Protein AF-A0A653R110-F1 (afdb_monomer_lite)

Secondary structure (DSSP, 8-state):
-HHHHHHHHHHHHHHHHHHHHHHHHHT---SSS--HHHHHHHHHHHHHHHHHHHHHHHHHHHHHSTTGGGGSHHHHHHHHHHHHHHHHHHHHHHHHHHHHHH--

Sequence (104 aa):
MNTGAGQLNDGVGLRKAGFAALAEKLNATDLQNPGVVLGTSMLADGNARIAAGTRELPTKVAAVSPSSWLDNPAIALLLMALLLGVAVVAYLAIRRRAIALRAG

pLDDT: mean 90.35, std 9.35, range [59.06, 98.31]

Foldseek 3Di:
DVVVVVVVVVVVVVVVVVVVVLVCQQCPPDPVRHHVVNVVVVVVVVVVVVVVVVVCVVVVCCVPDPVVLCVDVVSVVVVVVVVVVVVVVVVVVVVVVVVVVVVD

Structure (mmCIF, N/CA/C/O backbone):
data_AF-A0A653R110-F1
#
_entry.id   AF-A0A653R110-F1
#
loop_
_atom_site.group_PDB
_atom_site.id
_atom_site.type_symbol
_atom_site.label_atom_id
_atom_site.label_alt_id
_atom_site.label_comp_id
_atom_site.label_asym_id
_atom_site.label_entity_id
_atom_site.label_seq_id
_atom_site.pdbx_PDB_ins_code
_atom_site.Cartn_x
_atom_site.Cartn_y
_atom_site.Cartn_z
_atom_site.occupancy
_atom_site.B_iso_or_equiv
_atom_site.auth_seq_id
_atom_site.auth_comp_id
_atom_site.auth_asym_id
_atom_site.auth_atom_id
_atom_site.pdbx_PDB_model_num
ATOM 1 N N . MET A 1 1 ? -25.803 -3.693 56.617 1.00 59.06 1 MET A N 1
ATOM 2 C CA . MET A 1 1 ? -26.011 -4.563 55.434 1.00 59.06 1 MET A CA 1
ATOM 3 C C . MET A 1 1 ? -26.275 -3.798 54.123 1.00 59.06 1 MET A C 1
ATOM 5 O O . MET A 1 1 ? -26.2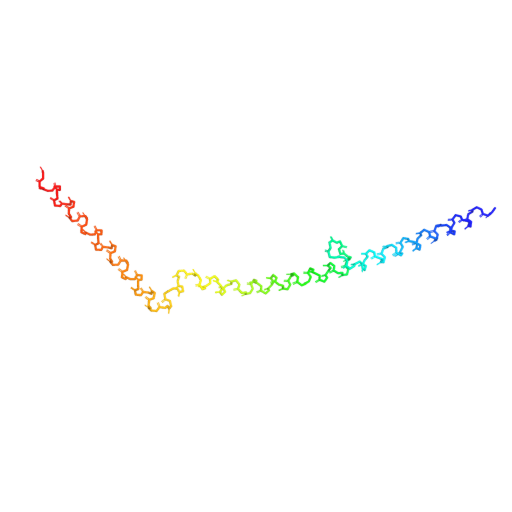25 -4.420 53.076 1.00 59.06 1 MET A O 1
ATOM 9 N N . ASN A 1 2 ? -26.477 -2.471 54.131 1.00 73.25 2 ASN A N 1
ATOM 10 C CA . ASN A 1 2 ? -26.831 -1.691 52.929 1.00 73.25 2 ASN A CA 1
ATOM 11 C C . ASN A 1 2 ? -25.634 -1.298 52.025 1.00 73.25 2 ASN A C 1
ATOM 13 O O . ASN A 1 2 ? -25.798 -1.067 50.832 1.00 73.25 2 ASN A O 1
ATOM 17 N N . THR A 1 3 ? -24.415 -1.256 52.572 1.00 85.94 3 THR A N 1
ATOM 18 C CA . THR A 1 3 ? -23.213 -0.782 51.858 1.00 85.94 3 THR A CA 1
ATOM 19 C C . THR A 1 3 ? -22.804 -1.690 50.694 1.00 85.94 3 THR A C 1
ATOM 21 O O . THR A 1 3 ? -22.496 -1.193 49.616 1.00 85.94 3 THR A O 1
ATOM 24 N N . GLY A 1 4 ? -22.856 -3.015 50.873 1.00 90.25 4 GLY A N 1
ATOM 25 C CA . GLY A 1 4 ? -22.458 -3.969 49.828 1.00 90.25 4 GLY A CA 1
ATOM 26 C C . GLY A 1 4 ? -23.409 -3.992 48.626 1.00 90.25 4 GLY A C 1
ATOM 27 O O . GLY A 1 4 ? -22.962 -4.100 47.488 1.00 90.25 4 GLY A O 1
ATOM 28 N N . ALA A 1 5 ? -24.715 -3.828 48.860 1.00 93.50 5 ALA A N 1
ATOM 29 C CA . ALA A 1 5 ? -25.705 -3.734 47.787 1.00 93.50 5 ALA A CA 1
ATOM 30 C C . ALA A 1 5 ? -25.533 -2.444 46.963 1.00 93.50 5 ALA A C 1
ATOM 32 O O . ALA A 1 5 ? -25.598 -2.494 45.736 1.00 93.50 5 ALA A O 1
ATOM 33 N N . GLY A 1 6 ? -25.240 -1.315 47.625 1.00 95.06 6 GLY A N 1
ATOM 34 C CA . GLY A 1 6 ? -24.910 -0.053 46.955 1.00 95.06 6 GLY A CA 1
ATOM 35 C C . GLY A 1 6 ? -23.654 -0.166 46.087 1.00 95.06 6 GLY A C 1
ATOM 36 O O . GLY A 1 6 ? -23.706 0.112 44.894 1.00 95.06 6 GLY A O 1
ATOM 37 N N . GLN A 1 7 ? -22.563 -0.701 46.644 1.00 94.38 7 GLN A N 1
ATOM 38 C CA . GLN A 1 7 ? -21.310 -0.920 45.908 1.00 94.38 7 GLN A CA 1
ATOM 39 C C . GLN A 1 7 ? -21.488 -1.831 44.684 1.00 94.38 7 GLN A C 1
ATOM 41 O O . GLN A 1 7 ? -20.908 -1.580 43.626 1.00 94.38 7 GLN A O 1
ATOM 46 N N . LEU A 1 8 ? -22.301 -2.887 44.801 1.00 95.75 8 LEU A N 1
ATOM 47 C CA . LEU A 1 8 ? -22.615 -3.760 43.671 1.00 95.75 8 LEU A CA 1
ATOM 48 C C . LEU A 1 8 ? -23.416 -3.021 42.592 1.00 95.75 8 LEU A C 1
ATOM 50 O O . LEU A 1 8 ? -23.107 -3.164 41.408 1.00 95.75 8 LEU A O 1
ATOM 54 N N . ASN A 1 9 ? -24.427 -2.245 42.985 1.00 95.69 9 ASN A N 1
ATOM 55 C CA . ASN A 1 9 ? -25.234 -1.461 42.056 1.00 95.69 9 ASN A CA 1
ATOM 56 C C . ASN A 1 9 ? -24.376 -0.446 41.283 1.00 95.69 9 ASN A C 1
ATOM 58 O O . ASN A 1 9 ? -24.471 -0.369 40.056 1.00 95.69 9 ASN A O 1
ATOM 62 N N . ASP A 1 10 ? -23.474 0.245 41.977 1.00 96.50 10 ASP A N 1
ATOM 63 C CA . ASP A 1 10 ? -22.537 1.189 41.366 1.00 96.50 10 ASP A CA 1
ATOM 64 C C . ASP A 1 10 ? -21.588 0.471 40.398 1.00 96.50 10 ASP A C 1
ATOM 66 O O . ASP A 1 10 ? -21.415 0.889 39.251 1.00 96.50 10 ASP A O 1
ATOM 70 N N . GLY A 1 11 ? -21.045 -0.683 40.802 1.00 97.06 11 GLY A N 1
ATOM 71 C CA . GLY A 1 11 ? -20.204 -1.517 39.943 1.00 97.06 11 GLY A CA 1
ATOM 72 C C . GLY A 1 11 ? -20.928 -2.024 38.687 1.00 97.06 11 GLY A C 1
ATOM 73 O O . GLY A 1 11 ? -20.347 -2.061 37.600 1.00 97.06 11 GLY A O 1
ATOM 74 N N . VAL A 1 12 ? -22.210 -2.385 38.799 1.00 97.75 12 VAL A N 1
ATOM 75 C CA . VAL A 1 12 ? -23.059 -2.740 37.648 1.00 97.75 12 VAL A CA 1
ATOM 76 C C . VAL A 1 12 ? -23.281 -1.525 36.743 1.00 97.75 12 VAL A C 1
ATOM 78 O O . VAL A 1 12 ? -23.244 -1.669 35.519 1.00 97.75 12 VAL A O 1
ATOM 81 N N . GLY A 1 13 ? -23.472 -0.334 37.314 1.00 98.31 13 GLY A N 1
ATOM 82 C CA . GLY A 1 13 ? -23.551 0.928 36.576 1.00 98.31 13 GLY A CA 1
ATOM 83 C C . GLY A 1 13 ? -22.295 1.202 35.748 1.00 98.31 13 GLY A C 1
ATOM 84 O O . GLY A 1 13 ? -22.389 1.406 34.537 1.00 98.31 13 GLY A O 1
ATOM 85 N N . LEU A 1 14 ? -21.119 1.103 36.373 1.00 97.94 14 LEU A N 1
ATOM 86 C CA . LEU A 1 14 ? -19.825 1.316 35.717 1.00 97.94 14 LEU A CA 1
ATOM 87 C C . LEU A 1 14 ? -19.581 0.333 34.569 1.00 97.94 14 LEU A C 1
ATOM 89 O O . LEU A 1 14 ? -19.145 0.741 33.494 1.00 97.94 14 LEU A O 1
ATOM 93 N N . ARG A 1 15 ? -19.903 -0.955 34.748 1.00 98.19 15 ARG A N 1
ATOM 94 C CA . ARG A 1 15 ? -19.757 -1.945 33.666 1.00 98.19 15 ARG A CA 1
ATOM 95 C C . ARG A 1 15 ? -20.669 -1.646 32.482 1.00 98.19 15 ARG A C 1
ATOM 97 O O . ARG A 1 15 ? -20.218 -1.733 31.345 1.00 98.19 15 ARG A O 1
ATOM 104 N N . LYS A 1 16 ? -21.927 -1.269 32.731 1.00 98.19 16 LYS A N 1
ATOM 105 C CA . LYS A 1 16 ? -22.858 -0.872 31.661 1.00 98.19 16 LYS A CA 1
ATOM 106 C C . LYS A 1 16 ? -22.325 0.332 30.884 1.00 98.19 16 LYS A C 1
ATOM 108 O O . LYS A 1 16 ? -22.318 0.296 29.657 1.00 98.19 16 LYS A O 1
ATOM 113 N N . ALA A 1 17 ? -21.820 1.346 31.587 1.00 98.12 17 ALA A N 1
ATOM 114 C CA . ALA A 1 17 ? -21.189 2.503 30.958 1.00 98.12 17 ALA A CA 1
ATOM 115 C C . ALA A 1 17 ? -19.949 2.108 30.135 1.00 98.12 17 ALA A C 1
ATOM 117 O O . ALA A 1 17 ? -19.790 2.556 29.003 1.00 98.12 17 ALA A O 1
ATOM 118 N N . GLY A 1 18 ? -19.109 1.210 30.659 1.00 98.25 18 GLY A N 1
ATOM 119 C CA . GLY A 1 18 ? -17.941 0.690 29.947 1.00 98.25 18 GLY A CA 1
ATOM 120 C C . GLY A 1 18 ? -18.300 -0.046 28.653 1.00 98.25 18 GLY A C 1
ATOM 121 O O . GLY A 1 18 ? -17.677 0.198 27.622 1.00 98.25 18 GLY A O 1
ATOM 122 N N . PHE A 1 19 ? -19.329 -0.900 28.671 1.00 98.25 19 PHE A N 1
ATOM 123 C CA . PHE A 1 19 ? -19.801 -1.580 27.460 1.00 98.25 19 PHE A CA 1
ATOM 124 C C . PHE A 1 19 ? -20.396 -0.612 26.436 1.00 98.25 19 PHE A C 1
ATOM 126 O O . PHE A 1 19 ? -20.166 -0.794 25.242 1.00 98.25 19 PHE A O 1
ATOM 133 N N . ALA A 1 20 ? -21.104 0.429 26.881 1.00 98.25 20 ALA A N 1
ATOM 134 C CA . ALA A 1 20 ? -21.607 1.469 25.987 1.00 98.25 20 ALA A CA 1
ATOM 135 C C . ALA A 1 20 ? -20.456 2.221 25.297 1.00 98.25 20 ALA A C 1
ATOM 137 O O . ALA A 1 20 ? -20.451 2.340 24.074 1.00 98.25 20 ALA A O 1
ATOM 138 N N . ALA A 1 21 ? -19.435 2.632 26.056 1.00 97.38 21 ALA A N 1
ATOM 139 C CA . ALA A 1 21 ? -18.254 3.299 25.507 1.00 97.38 21 ALA A CA 1
ATOM 140 C C . ALA A 1 21 ? -17.454 2.392 24.553 1.00 97.38 21 ALA A C 1
ATOM 142 O O . ALA A 1 21 ? -16.933 2.853 23.538 1.00 97.38 21 ALA A O 1
ATOM 143 N N . LEU A 1 22 ? -17.352 1.092 24.853 1.00 96.94 22 LEU A N 1
ATOM 144 C CA . LEU A 1 22 ? -16.716 0.134 23.950 1.00 96.94 22 LEU A CA 1
ATOM 145 C C . LEU A 1 22 ? -17.506 -0.007 22.644 1.00 96.94 22 LEU A C 1
ATOM 147 O O . LEU A 1 22 ? -16.905 0.026 21.576 1.00 96.94 22 LEU A O 1
ATOM 151 N N . ALA A 1 23 ? -18.832 -0.141 22.718 1.00 97.44 23 ALA A N 1
ATOM 152 C CA . ALA A 1 23 ? -19.682 -0.247 21.536 1.00 97.44 23 ALA A CA 1
ATOM 153 C C . ALA A 1 23 ? -19.568 0.996 20.642 1.00 97.44 23 ALA A C 1
ATOM 155 O O . ALA A 1 23 ? -19.439 0.866 19.426 1.00 97.44 23 ALA A O 1
ATOM 156 N N . GLU A 1 24 ? -19.538 2.186 21.245 1.00 96.88 24 GLU A N 1
ATOM 157 C CA . GLU A 1 24 ? -19.310 3.446 20.537 1.00 96.88 24 GLU A CA 1
ATOM 158 C C . GLU A 1 24 ? -17.959 3.443 19.812 1.00 96.88 24 GLU A C 1
ATOM 160 O O . GLU A 1 24 ? -17.903 3.684 18.609 1.00 96.88 24 GLU A O 1
ATOM 165 N N . LYS A 1 25 ? -16.872 3.086 20.508 1.00 96.25 25 LYS A N 1
ATOM 166 C CA . LYS A 1 25 ? -15.533 3.032 19.903 1.00 96.25 25 LYS A CA 1
ATOM 167 C C . LYS A 1 25 ? -15.412 1.975 18.809 1.00 96.25 25 LYS A C 1
ATOM 169 O O . LYS A 1 25 ? -14.741 2.216 17.813 1.00 96.25 25 LYS A O 1
ATOM 174 N N . LEU A 1 26 ? -16.036 0.809 18.969 1.00 97.38 26 LEU A N 1
ATOM 175 C CA . LEU A 1 26 ? -16.010 -0.252 17.956 1.00 97.38 26 LEU A CA 1
ATOM 176 C C . LEU A 1 26 ? -16.740 0.162 16.673 1.00 97.38 26 LEU A C 1
ATOM 178 O O . LEU A 1 26 ? -16.274 -0.174 15.582 1.00 97.38 26 LEU A O 1
ATOM 182 N N . ASN A 1 27 ? -17.833 0.916 16.814 1.00 96.69 27 ASN A N 1
ATOM 183 C CA . ASN A 1 27 ? -18.680 1.371 15.712 1.00 96.69 27 ASN A CA 1
ATOM 184 C C . ASN A 1 27 ? -18.371 2.797 15.238 1.00 96.69 27 ASN A C 1
ATOM 186 O O . ASN A 1 27 ? -19.104 3.323 14.402 1.00 96.69 27 ASN A O 1
ATOM 190 N N . ALA A 1 28 ? -17.312 3.432 15.745 1.00 97.44 28 ALA A N 1
ATOM 191 C CA . ALA A 1 28 ? -16.933 4.774 15.330 1.00 97.44 28 ALA A CA 1
ATOM 192 C C . ALA A 1 28 ? -16.670 4.825 13.813 1.00 97.44 28 ALA A C 1
ATOM 194 O O . ALA A 1 28 ? -15.942 3.997 13.261 1.00 97.44 28 ALA A O 1
ATOM 195 N N . THR A 1 29 ? -17.264 5.812 13.142 1.00 95.69 29 THR A N 1
ATOM 196 C CA . THR A 1 29 ? -17.206 5.973 11.679 1.00 95.69 29 THR A CA 1
ATOM 197 C C . THR A 1 29 ? -16.300 7.119 11.226 1.00 95.69 29 THR A C 1
ATOM 199 O O . THR A 1 29 ? -16.302 7.476 10.050 1.00 95.69 29 THR A O 1
ATOM 202 N N . ASP A 1 30 ? -15.558 7.733 12.148 1.00 95.44 30 ASP A N 1
ATOM 203 C CA . ASP A 1 30 ? -14.574 8.765 11.825 1.00 95.44 30 ASP A CA 1
ATOM 204 C C . ASP A 1 30 ? -13.405 8.147 11.045 1.00 95.44 30 ASP A C 1
ATOM 206 O O . ASP A 1 30 ? -12.817 7.160 11.470 1.00 95.44 30 ASP A O 1
ATOM 210 N N . LEU A 1 31 ? -13.045 8.732 9.906 1.00 90.75 31 LEU A N 1
ATOM 211 C CA . LEU A 1 31 ? -11.927 8.257 9.092 1.00 90.75 31 LEU A CA 1
ATOM 212 C C . LEU A 1 31 ? -10.554 8.533 9.720 1.00 90.75 31 LEU A C 1
ATOM 214 O O . LEU A 1 31 ? -9.608 7.814 9.407 1.00 90.75 31 LEU A O 1
ATOM 218 N N . GLN A 1 32 ? -10.420 9.554 10.572 1.00 93.62 32 GLN A N 1
ATOM 219 C CA . GLN A 1 32 ? -9.150 9.866 11.246 1.00 93.62 32 GLN A CA 1
ATOM 220 C C . GLN A 1 32 ? -8.918 8.984 12.479 1.00 93.62 32 GLN A C 1
ATOM 222 O O . GLN A 1 32 ? -7.775 8.739 12.860 1.00 93.62 32 GLN A O 1
ATOM 227 N N . ASN A 1 33 ? -9.996 8.479 13.080 1.00 93.44 33 ASN A N 1
ATOM 228 C CA . ASN A 1 33 ? -9.952 7.557 14.209 1.00 93.44 33 ASN A CA 1
ATOM 229 C C . ASN A 1 33 ? -11.034 6.467 14.066 1.00 93.44 33 ASN A C 1
ATOM 231 O O . ASN A 1 33 ? -12.024 6.473 14.808 1.00 93.44 33 ASN A O 1
ATOM 235 N N . PRO A 1 34 ? -10.881 5.552 13.091 1.00 96.00 34 PRO A N 1
ATOM 236 C CA . PRO A 1 34 ? -11.917 4.587 12.762 1.00 96.00 34 PRO A CA 1
ATOM 237 C C . PRO A 1 34 ? -12.091 3.557 13.869 1.00 96.00 34 PRO A C 1
ATOM 239 O O . PRO A 1 34 ? -11.126 3.027 14.424 1.00 96.00 34 PRO A O 1
ATOM 242 N N . GLY A 1 35 ? -13.349 3.219 14.143 1.00 97.31 35 GLY A N 1
ATOM 243 C CA . GLY A 1 35 ? -13.680 2.055 14.946 1.00 97.31 35 GLY A CA 1
ATOM 244 C C . GLY A 1 35 ? -13.231 0.770 14.258 1.00 97.31 35 GLY A C 1
ATOM 245 O O . GLY A 1 35 ? -12.953 0.743 13.058 1.00 97.31 35 GLY A O 1
ATOM 246 N N . VAL A 1 36 ? -13.174 -0.330 15.010 1.00 97.19 36 VAL A N 1
ATOM 247 C CA . VAL A 1 36 ? -12.677 -1.621 14.501 1.00 97.19 36 VAL A CA 1
ATOM 248 C C . VAL A 1 36 ? -13.468 -2.093 13.277 1.00 97.19 36 VAL A C 1
ATOM 250 O O . VAL A 1 36 ? -12.881 -2.621 12.333 1.00 97.19 36 VAL A O 1
ATOM 253 N N . VAL A 1 37 ? -14.783 -1.863 13.243 1.00 96.50 37 VAL A N 1
ATOM 254 C CA . VAL A 1 37 ? -15.624 -2.254 12.099 1.00 96.50 37 VAL A CA 1
ATOM 255 C C . VAL A 1 37 ? -15.208 -1.508 10.830 1.00 96.50 37 VAL A C 1
ATOM 257 O O . VAL A 1 37 ? -14.940 -2.129 9.802 1.00 96.50 37 VAL A O 1
ATOM 260 N N . LEU A 1 38 ? -15.086 -0.181 10.902 1.00 96.81 38 LEU A N 1
ATOM 261 C CA . LEU A 1 38 ? -14.662 0.620 9.756 1.00 96.81 38 LEU A CA 1
ATOM 262 C C . LEU A 1 38 ? -13.204 0.319 9.377 1.00 96.81 38 LEU A C 1
ATOM 264 O O . LEU A 1 38 ? -12.906 0.082 8.209 1.00 96.81 38 LEU A O 1
ATOM 268 N N . GLY A 1 39 ? -12.303 0.261 10.359 1.00 97.25 39 GLY A N 1
ATOM 269 C CA . GLY A 1 39 ? -10.880 0.016 10.136 1.00 97.25 39 GLY A CA 1
ATOM 270 C C . GLY A 1 39 ? -10.609 -1.331 9.463 1.00 97.25 39 GLY A C 1
ATOM 271 O O . GLY A 1 39 ? -9.830 -1.399 8.517 1.00 97.25 39 GLY A O 1
ATOM 272 N N . THR A 1 40 ? -11.298 -2.400 9.875 1.00 97.56 40 THR A N 1
ATOM 273 C CA . THR A 1 40 ? -11.175 -3.719 9.223 1.00 97.56 40 THR A CA 1
ATOM 274 C C . THR A 1 40 ? -11.676 -3.698 7.778 1.00 97.56 40 THR A C 1
ATOM 276 O O . THR A 1 40 ? -11.032 -4.285 6.908 1.00 97.56 40 THR A O 1
ATOM 279 N N . SER A 1 41 ? -12.756 -2.963 7.488 1.00 97.19 41 SER A N 1
ATOM 280 C CA . SER A 1 41 ? -13.229 -2.755 6.114 1.00 97.19 41 SER A CA 1
ATOM 281 C C . SER A 1 41 ? -12.215 -1.982 5.266 1.00 97.19 41 SER A C 1
ATOM 283 O O . SER A 1 41 ? -11.957 -2.362 4.125 1.00 97.19 41 SER A O 1
ATOM 285 N N . MET A 1 42 ? -11.611 -0.922 5.810 1.00 96.94 42 MET A N 1
ATOM 286 C CA . MET A 1 42 ? -10.578 -0.141 5.118 1.00 96.94 42 MET A CA 1
ATOM 287 C C . MET A 1 42 ? -9.328 -0.981 4.831 1.00 96.94 42 MET A C 1
ATOM 289 O O . MET A 1 42 ? -8.751 -0.877 3.750 1.00 96.94 42 MET A O 1
ATOM 293 N N . LEU A 1 43 ? -8.922 -1.842 5.768 1.00 97.06 43 LEU A N 1
ATOM 294 C CA . LEU A 1 43 ? -7.807 -2.770 5.567 1.00 97.06 43 LEU A CA 1
ATOM 295 C C . LEU A 1 43 ? -8.120 -3.819 4.494 1.00 97.06 43 LEU A C 1
ATOM 297 O O . LEU A 1 43 ? -7.256 -4.125 3.675 1.00 97.06 43 LEU A O 1
ATOM 301 N N . ALA A 1 44 ? -9.343 -4.353 4.465 1.00 97.56 44 ALA A N 1
ATOM 302 C CA . ALA A 1 44 ? -9.767 -5.292 3.429 1.00 97.56 44 ALA A CA 1
ATOM 303 C C . ALA A 1 44 ? -9.751 -4.647 2.032 1.00 97.56 44 ALA A C 1
ATOM 305 O O . ALA A 1 44 ? -9.201 -5.235 1.098 1.00 97.56 44 ALA A O 1
ATOM 306 N N . ASP A 1 45 ? -10.277 -3.425 1.902 1.00 97.12 45 ASP A N 1
ATOM 307 C CA . ASP A 1 45 ? -10.222 -2.652 0.654 1.00 97.12 45 ASP A CA 1
ATOM 308 C C . ASP A 1 45 ? -8.774 -2.345 0.239 1.00 97.12 45 ASP A C 1
ATOM 310 O O . ASP A 1 45 ? -8.365 -2.609 -0.895 1.00 97.12 45 ASP A O 1
ATOM 314 N N . GLY A 1 46 ? -7.952 -1.876 1.182 1.00 96.75 46 GLY A N 1
ATOM 315 C CA . GLY A 1 46 ? -6.530 -1.625 0.959 1.00 96.75 46 GLY A CA 1
ATOM 316 C C . GLY A 1 46 ? -5.790 -2.869 0.460 1.00 96.75 46 GLY A C 1
ATOM 317 O O . GLY A 1 46 ? -5.064 -2.803 -0.535 1.00 96.75 46 GLY A O 1
ATOM 318 N N . ASN A 1 47 ? -6.030 -4.027 1.081 1.00 97.38 47 ASN A N 1
ATOM 319 C CA . ASN A 1 47 ? -5.457 -5.301 0.650 1.00 97.38 47 ASN A CA 1
ATOM 320 C C . ASN A 1 47 ? -5.935 -5.711 -0.747 1.00 97.38 47 ASN A C 1
ATOM 322 O O . ASN A 1 47 ? -5.129 -6.184 -1.552 1.00 97.38 47 ASN A O 1
ATOM 326 N N . ALA A 1 48 ? -7.215 -5.507 -1.070 1.00 97.25 48 ALA A N 1
ATOM 327 C CA . ALA A 1 48 ? -7.739 -5.781 -2.404 1.00 97.25 48 ALA A CA 1
ATOM 328 C C . ALA A 1 48 ? -7.040 -4.919 -3.468 1.00 97.25 48 ALA A C 1
ATOM 330 O O . ALA A 1 48 ? -6.622 -5.435 -4.509 1.00 97.25 48 ALA A O 1
ATOM 331 N N . ARG A 1 49 ? -6.825 -3.631 -3.178 1.00 95.50 49 ARG A N 1
ATOM 332 C CA . ARG A 1 49 ? -6.107 -2.696 -4.058 1.00 95.50 49 ARG A CA 1
ATOM 333 C C . ARG A 1 49 ? -4.635 -3.071 -4.232 1.00 95.50 49 ARG A C 1
ATOM 335 O O . ARG A 1 49 ? -4.143 -3.050 -5.358 1.00 95.50 49 ARG A O 1
ATOM 342 N N . ILE A 1 50 ? -3.942 -3.474 -3.164 1.00 96.31 50 ILE A N 1
ATOM 343 C CA . ILE A 1 50 ? -2.555 -3.971 -3.242 1.00 96.31 50 ILE A CA 1
ATOM 344 C C . ILE A 1 50 ? -2.484 -5.239 -4.098 1.00 96.31 50 ILE A C 1
ATOM 346 O O . ILE A 1 50 ? -1.604 -5.364 -4.953 1.00 96.31 50 ILE A O 1
ATOM 350 N N . ALA A 1 51 ? -3.424 -6.168 -3.916 1.00 94.06 51 ALA A N 1
ATOM 351 C CA . ALA A 1 51 ? -3.477 -7.392 -4.703 1.00 94.06 51 ALA A CA 1
ATOM 352 C C . ALA A 1 51 ? -3.766 -7.104 -6.185 1.00 94.06 51 ALA A C 1
ATOM 354 O O . ALA A 1 51 ? -3.184 -7.744 -7.059 1.00 94.06 51 ALA A O 1
ATOM 355 N N . ALA A 1 52 ? -4.651 -6.152 -6.492 1.00 93.56 52 ALA A N 1
ATOM 356 C CA . ALA A 1 52 ? -4.905 -5.707 -7.862 1.00 93.56 52 ALA A CA 1
ATOM 357 C C . ALA A 1 52 ? -3.652 -5.069 -8.482 1.00 93.56 52 ALA A C 1
ATOM 359 O O . ALA A 1 52 ? -3.194 -5.518 -9.531 1.00 93.56 52 ALA A O 1
ATOM 360 N N . GLY A 1 53 ? -3.022 -4.119 -7.785 1.00 90.31 53 GLY A N 1
ATOM 361 C CA . GLY A 1 53 ? -1.785 -3.482 -8.240 1.00 90.31 53 GLY A CA 1
ATOM 362 C C . GLY A 1 53 ? -0.656 -4.487 -8.478 1.00 90.31 53 GLY A C 1
ATOM 363 O O . GLY A 1 53 ? 0.014 -4.433 -9.505 1.00 90.31 53 GLY A O 1
ATOM 364 N N . THR A 1 54 ? -0.497 -5.471 -7.590 1.00 91.81 54 THR A N 1
ATOM 365 C CA . THR A 1 54 ? 0.504 -6.541 -7.741 1.00 91.81 54 THR A CA 1
ATOM 366 C C . THR A 1 54 ? 0.267 -7.397 -8.985 1.00 91.81 54 THR A C 1
ATOM 368 O O . THR A 1 54 ? 1.229 -7.825 -9.617 1.00 91.81 54 THR A O 1
ATOM 371 N N . ARG A 1 55 ? -0.992 -7.620 -9.381 1.00 88.38 55 ARG A N 1
ATOM 372 C CA . ARG A 1 55 ? -1.313 -8.328 -10.631 1.00 88.38 55 ARG A CA 1
ATOM 373 C C . ARG A 1 55 ? -1.007 -7.495 -11.875 1.00 88.38 55 ARG A C 1
ATOM 375 O O . ARG A 1 55 ? -0.635 -8.065 -12.893 1.00 88.38 55 ARG A O 1
ATOM 382 N N . GLU A 1 56 ? -1.139 -6.172 -11.801 1.00 85.31 56 GLU A N 1
ATOM 383 C CA . GLU A 1 56 ? -0.837 -5.269 -12.921 1.00 85.31 56 GLU A CA 1
ATOM 384 C C . GLU A 1 56 ? 0.660 -4.965 -13.083 1.00 85.31 56 GLU A C 1
ATOM 386 O O . GLU A 1 56 ? 1.113 -4.654 -14.189 1.00 85.31 56 GLU A O 1
ATOM 391 N N . LEU A 1 57 ? 1.437 -5.035 -11.995 1.00 86.88 57 LEU A N 1
ATOM 392 C CA . LEU A 1 57 ? 2.867 -4.706 -11.987 1.00 86.88 57 LEU A CA 1
ATOM 393 C C . LEU A 1 57 ? 3.668 -5.429 -13.088 1.00 86.88 57 LEU A C 1
ATOM 395 O O . LEU A 1 57 ? 4.382 -4.735 -13.813 1.00 86.88 57 LEU A O 1
ATOM 399 N N . PRO A 1 58 ? 3.551 -6.757 -13.294 1.00 76.38 58 PRO A N 1
ATOM 400 C CA . PRO A 1 58 ? 4.288 -7.461 -14.344 1.00 76.38 58 PRO A CA 1
ATOM 401 C C . PRO A 1 58 ? 4.018 -6.911 -15.747 1.00 76.38 58 PRO A C 1
ATOM 403 O O . PRO A 1 58 ? 4.949 -6.748 -16.529 1.00 76.38 58 PRO A O 1
ATOM 406 N N . THR A 1 59 ? 2.766 -6.565 -16.057 1.00 75.31 59 THR A N 1
ATOM 407 C CA . THR A 1 59 ? 2.388 -5.996 -17.357 1.00 75.31 59 THR A CA 1
ATOM 408 C C . THR A 1 59 ? 3.011 -4.618 -17.560 1.00 75.31 59 THR A C 1
ATOM 410 O O . THR A 1 59 ? 3.557 -4.332 -18.624 1.00 75.31 59 THR A O 1
ATOM 413 N N . LYS A 1 60 ? 2.981 -3.766 -16.528 1.00 71.75 60 LYS A N 1
ATOM 414 C CA . LYS A 1 60 ? 3.590 -2.429 -16.591 1.00 71.75 60 LYS A CA 1
ATOM 415 C C . LYS A 1 60 ? 5.117 -2.501 -16.676 1.00 71.75 60 LYS A C 1
ATOM 417 O O . LYS A 1 60 ? 5.708 -1.743 -17.437 1.00 71.75 60 LYS A O 1
ATOM 422 N N . VAL A 1 61 ? 5.752 -3.426 -15.951 1.00 75.62 61 VAL A N 1
ATOM 423 C CA . VAL A 1 61 ? 7.206 -3.661 -16.014 1.00 75.62 61 VAL A CA 1
ATOM 424 C C . VAL A 1 61 ? 7.615 -4.199 -17.384 1.00 75.62 61 VAL A C 1
ATOM 426 O O . VAL A 1 61 ? 8.591 -3.721 -17.961 1.00 75.62 61 VAL A O 1
ATOM 429 N N . ALA A 1 62 ? 6.851 -5.134 -17.951 1.00 70.38 62 ALA A N 1
ATOM 430 C CA . ALA A 1 62 ? 7.093 -5.628 -19.302 1.00 70.38 62 ALA A CA 1
ATOM 431 C C . ALA A 1 62 ? 7.010 -4.494 -20.336 1.00 70.38 62 ALA A C 1
ATOM 433 O O . ALA A 1 62 ? 7.879 -4.393 -21.197 1.00 70.38 62 ALA A O 1
ATOM 434 N N . ALA A 1 63 ? 6.049 -3.575 -20.204 1.00 66.94 63 ALA A N 1
ATOM 435 C CA . ALA A 1 63 ? 5.895 -2.439 -21.116 1.00 66.94 63 ALA A CA 1
ATOM 436 C C . ALA A 1 63 ? 7.083 -1.451 -21.114 1.00 66.94 63 ALA A C 1
ATOM 438 O O . ALA A 1 63 ? 7.307 -0.771 -22.112 1.00 66.94 63 ALA A O 1
ATOM 439 N N . VAL A 1 64 ? 7.859 -1.370 -20.026 1.00 75.12 64 VAL A N 1
ATOM 440 C CA . VAL A 1 64 ? 9.050 -0.497 -19.932 1.00 75.12 64 VAL A CA 1
ATOM 441 C C . VAL A 1 64 ? 10.376 -1.255 -20.027 1.00 75.12 64 VAL A C 1
ATOM 443 O O . VAL A 1 64 ? 11.441 -0.655 -19.903 1.00 75.12 64 VAL A O 1
ATOM 446 N N . SER A 1 65 ? 10.333 -2.571 -20.236 1.00 74.88 65 SER A N 1
ATOM 447 C CA . SER A 1 65 ? 11.539 -3.390 -20.340 1.00 74.88 65 SER A CA 1
ATOM 448 C C . SER A 1 65 ? 12.256 -3.134 -21.673 1.00 74.88 65 SER A C 1
ATOM 450 O O . SER A 1 65 ? 11.609 -3.171 -22.715 1.00 74.88 65 SER A O 1
ATOM 452 N N . PRO A 1 66 ? 13.593 -2.965 -21.694 1.00 75.56 66 PRO A N 1
ATOM 453 C CA . PRO A 1 66 ? 14.342 -2.764 -22.940 1.00 75.56 66 PRO A CA 1
ATOM 454 C C . PRO A 1 66 ? 14.118 -3.868 -23.983 1.00 75.56 66 PRO A C 1
ATOM 456 O O . PRO A 1 66 ? 14.267 -3.634 -25.178 1.00 75.56 66 PRO A O 1
ATOM 459 N N . SER A 1 67 ? 13.751 -5.073 -23.537 1.00 76.50 67 SER A N 1
ATOM 460 C CA . SER A 1 67 ? 13.418 -6.192 -24.411 1.00 76.50 67 SER A CA 1
ATOM 461 C C . SER A 1 67 ? 12.071 -6.042 -25.123 1.00 76.50 67 SER A C 1
ATOM 463 O O . SER A 1 67 ? 11.985 -6.439 -26.277 1.00 76.50 67 SER A O 1
ATOM 465 N N . SER A 1 68 ? 11.045 -5.436 -24.513 1.00 75.19 68 SER A N 1
ATOM 466 C CA . SER A 1 68 ? 9.743 -5.236 -25.181 1.00 75.19 68 SER A CA 1
ATOM 467 C C . SER A 1 68 ? 9.799 -4.163 -26.266 1.00 75.19 68 SER A C 1
ATOM 469 O O . SER A 1 68 ? 8.984 -4.138 -27.184 1.00 75.19 68 SER A O 1
ATOM 471 N N . TRP A 1 69 ? 10.812 -3.297 -26.228 1.00 77.44 69 TRP A N 1
ATOM 472 C CA . TRP A 1 69 ? 11.088 -2.350 -27.307 1.00 77.44 69 TRP A CA 1
ATOM 473 C C . TRP A 1 69 ? 11.485 -3.056 -28.607 1.00 77.44 69 TRP A C 1
ATOM 475 O O . TRP A 1 69 ? 11.303 -2.493 -29.685 1.00 77.44 69 TRP A O 1
ATOM 485 N N . LEU A 1 70 ? 11.995 -4.289 -28.514 1.00 79.31 70 LEU A N 1
ATOM 486 C CA . LEU A 1 70 ? 12.348 -5.118 -29.668 1.00 79.31 70 LEU A CA 1
ATOM 487 C C . LEU A 1 70 ? 11.118 -5.773 -30.316 1.00 79.31 70 LEU A C 1
ATOM 489 O O . LEU A 1 70 ? 11.210 -6.166 -31.477 1.00 79.31 70 LEU A O 1
ATOM 493 N N . ASP A 1 71 ? 9.970 -5.828 -29.628 1.00 83.56 71 ASP A N 1
ATOM 494 C CA . ASP A 1 71 ? 8.708 -6.324 -30.202 1.00 83.56 71 ASP A CA 1
ATOM 495 C C . ASP A 1 71 ? 8.115 -5.332 -31.226 1.00 83.56 71 ASP A C 1
ATOM 497 O O . ASP A 1 71 ? 7.271 -5.697 -32.045 1.00 83.56 71 ASP A O 1
ATOM 501 N N . ASN A 1 72 ? 8.573 -4.070 -31.223 1.00 85.12 72 ASN A N 1
ATOM 502 C CA . ASN A 1 72 ? 8.196 -3.056 -32.207 1.00 85.12 72 ASN A CA 1
ATOM 503 C C . ASN A 1 72 ? 9.296 -2.892 -33.280 1.00 85.12 72 ASN A C 1
ATOM 505 O O . ASN A 1 72 ? 10.382 -2.388 -32.967 1.00 85.12 72 ASN A O 1
ATOM 509 N N . PRO A 1 73 ? 9.021 -3.207 -34.565 1.00 86.19 73 PRO A N 1
ATOM 510 C CA . PRO A 1 73 ? 10.030 -3.151 -35.622 1.00 86.19 73 PRO A CA 1
ATOM 511 C C . PRO A 1 73 ? 10.585 -1.738 -35.846 1.00 86.19 73 PRO A C 1
ATOM 513 O O . PRO A 1 73 ? 11.753 -1.591 -36.192 1.00 86.19 73 PRO A O 1
ATOM 516 N N . ALA A 1 74 ? 9.794 -0.685 -35.612 1.00 89.00 74 ALA A N 1
ATOM 517 C CA . ALA A 1 74 ? 10.261 0.690 -35.776 1.00 89.00 74 ALA A CA 1
ATOM 518 C C . ALA A 1 74 ? 11.317 1.064 -34.723 1.00 89.00 74 ALA A C 1
ATOM 520 O O . ALA A 1 74 ? 12.351 1.644 -35.055 1.00 89.00 74 ALA A O 1
ATOM 521 N N . ILE A 1 75 ? 11.084 0.694 -33.460 1.00 86.31 75 ILE A N 1
ATOM 522 C CA . ILE A 1 75 ? 12.028 0.962 -32.367 1.00 86.31 75 ILE A CA 1
ATOM 523 C C . ILE A 1 75 ? 13.283 0.100 -32.538 1.00 86.31 75 ILE A C 1
ATOM 525 O O . ILE A 1 75 ? 14.397 0.608 -32.404 1.00 86.31 75 ILE A O 1
ATOM 529 N N . ALA A 1 76 ? 13.121 -1.169 -32.923 1.00 87.69 76 ALA A N 1
ATOM 530 C CA . ALA A 1 76 ? 14.239 -2.062 -33.217 1.00 87.69 76 ALA A CA 1
ATOM 531 C C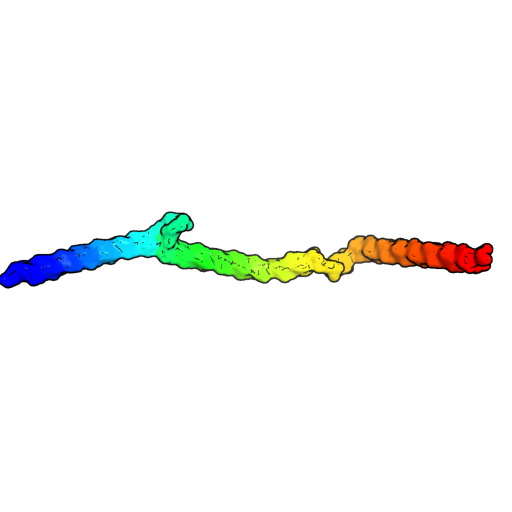 . ALA A 1 76 ? 15.153 -1.505 -34.326 1.00 87.69 76 ALA A C 1
ATOM 533 O O . ALA A 1 76 ? 16.377 -1.486 -34.173 1.00 87.69 76 ALA A O 1
ATOM 534 N N . LEU A 1 77 ? 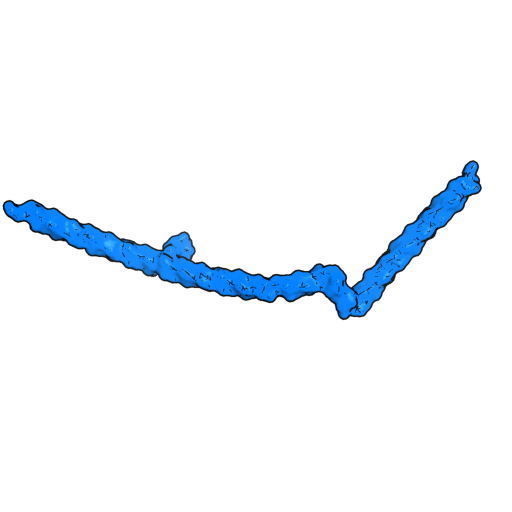14.573 -0.989 -35.417 1.00 92.19 77 LEU A N 1
ATOM 535 C CA . LEU A 1 77 ? 15.330 -0.373 -36.511 1.00 92.19 77 LEU A CA 1
ATOM 536 C C . LEU A 1 77 ? 16.047 0.913 -36.079 1.00 92.19 77 LEU A C 1
ATOM 538 O O . LEU A 1 77 ? 17.200 1.115 -36.461 1.00 92.19 77 LEU A O 1
ATOM 542 N N . LEU A 1 78 ? 15.415 1.757 -35.257 1.00 90.25 78 LEU A N 1
ATOM 543 C CA . LEU A 1 78 ? 16.052 2.962 -34.710 1.00 90.25 78 LEU A CA 1
ATOM 544 C C . LEU A 1 78 ? 17.253 2.624 -33.818 1.00 90.25 78 LEU A C 1
ATOM 546 O O . LEU A 1 78 ? 18.302 3.256 -33.941 1.00 90.25 78 LEU A O 1
ATOM 550 N N . LEU A 1 79 ? 17.132 1.607 -32.959 1.00 89.75 79 LEU A N 1
ATOM 551 C CA . LEU A 1 79 ? 18.236 1.135 -32.118 1.00 89.75 79 LEU A CA 1
ATOM 552 C C . LEU A 1 79 ? 19.383 0.559 -32.959 1.00 89.75 79 LEU A C 1
ATOM 554 O O . LEU A 1 79 ? 20.542 0.887 -32.716 1.00 89.75 79 LEU A O 1
ATOM 558 N N . MET A 1 80 ? 19.074 -0.244 -33.981 1.00 93.00 80 MET A N 1
ATOM 559 C CA . MET A 1 80 ? 20.064 -0.746 -34.943 1.00 93.00 80 ME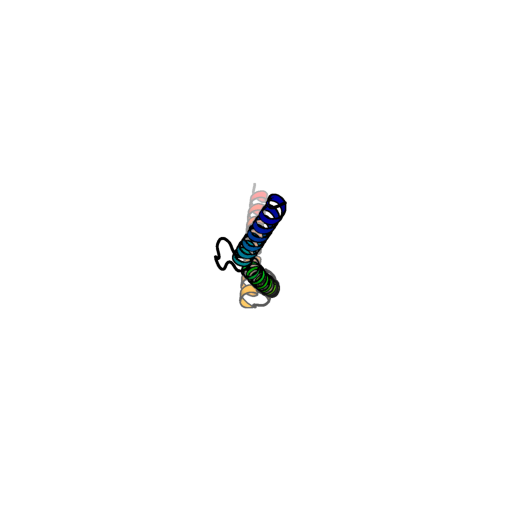T A CA 1
ATOM 560 C C . MET A 1 80 ? 20.795 0.397 -35.653 1.00 93.00 80 MET A C 1
ATOM 562 O O . MET A 1 80 ? 22.025 0.407 -35.700 1.00 93.00 80 MET A O 1
ATOM 566 N N . ALA A 1 81 ? 20.059 1.387 -36.163 1.00 95.12 81 ALA A N 1
ATOM 567 C CA . ALA A 1 81 ? 20.640 2.554 -36.819 1.00 95.12 81 ALA A CA 1
ATOM 568 C C . ALA A 1 81 ? 21.551 3.349 -35.868 1.00 95.12 81 ALA A C 1
ATOM 570 O O . ALA A 1 81 ? 22.650 3.748 -36.259 1.00 95.12 81 ALA A O 1
ATOM 571 N N . LEU A 1 82 ? 21.133 3.525 -34.609 1.00 94.75 82 LEU A N 1
ATOM 572 C CA . LEU A 1 82 ? 21.930 4.181 -33.574 1.00 94.75 82 LEU A CA 1
ATOM 573 C C . LEU A 1 82 ? 23.235 3.417 -33.298 1.00 94.75 82 LEU A C 1
ATOM 575 O O . LEU A 1 82 ? 24.309 4.019 -33.302 1.00 94.75 82 LEU A O 1
ATOM 579 N N . LEU A 1 83 ? 23.164 2.095 -33.107 1.00 93.69 83 LEU A N 1
ATOM 580 C CA . LEU A 1 83 ? 24.335 1.253 -32.840 1.00 93.69 83 LEU A CA 1
ATOM 581 C C . LEU A 1 83 ? 25.327 1.256 -34.010 1.00 93.69 83 LEU A C 1
ATOM 583 O O . LEU A 1 83 ? 26.530 1.426 -33.799 1.00 93.69 83 LEU A O 1
ATOM 587 N N . LEU A 1 84 ? 24.831 1.125 -35.243 1.00 96.62 84 LEU A N 1
ATOM 588 C CA . LEU A 1 84 ? 25.661 1.184 -36.449 1.00 96.62 84 LEU A CA 1
ATOM 589 C C . LEU A 1 84 ? 26.319 2.559 -36.609 1.00 96.62 84 LEU A C 1
ATOM 591 O O . LEU A 1 84 ? 27.514 2.638 -36.899 1.00 96.62 84 LEU A O 1
ATOM 595 N N . GLY A 1 85 ? 25.576 3.641 -36.362 1.00 96.31 85 GLY A N 1
ATOM 596 C CA . GLY A 1 85 ? 26.108 5.001 -36.397 1.00 96.31 85 GLY A CA 1
ATOM 597 C C . GLY A 1 85 ? 27.260 5.200 -35.409 1.00 96.31 85 GLY A C 1
ATOM 598 O O . GLY A 1 85 ? 28.328 5.683 -35.792 1.00 96.31 85 GLY A O 1
ATOM 599 N N . VAL A 1 86 ? 27.086 4.761 -34.158 1.00 96.38 86 VAL A N 1
ATOM 600 C CA . VAL A 1 86 ? 28.133 4.832 -33.124 1.00 96.38 86 VAL A CA 1
ATOM 601 C C . VAL A 1 86 ? 29.369 4.023 -33.526 1.00 96.38 86 VAL A C 1
ATOM 603 O O . VAL A 1 86 ? 30.490 4.523 -33.411 1.00 96.38 86 VAL A O 1
ATOM 606 N N . ALA A 1 87 ? 29.187 2.807 -34.049 1.00 96.56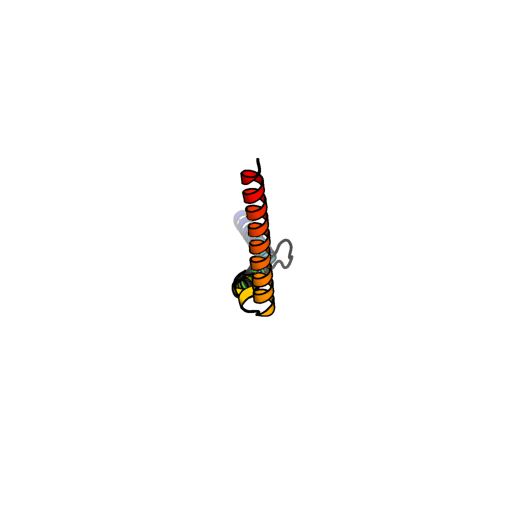 87 ALA A N 1
ATOM 607 C CA . ALA A 1 87 ? 30.292 1.956 -34.490 1.00 96.56 87 ALA A CA 1
ATOM 608 C C . ALA A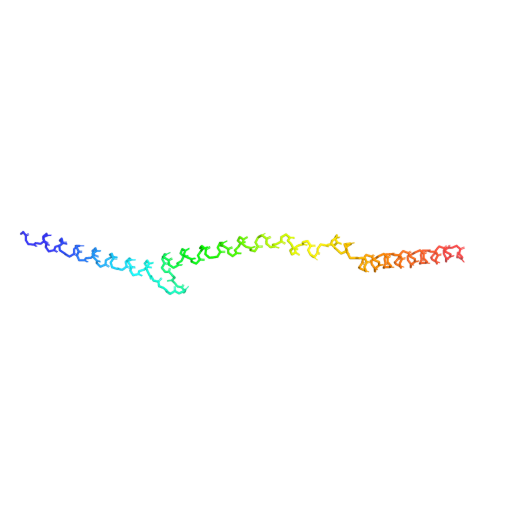 1 87 ? 31.111 2.599 -35.624 1.00 96.56 87 ALA A C 1
ATOM 610 O O . ALA A 1 87 ? 32.344 2.602 -35.579 1.00 96.56 87 ALA A O 1
ATOM 611 N N . VAL A 1 88 ? 30.442 3.197 -36.614 1.00 97.31 88 VAL A N 1
ATOM 612 C CA . VAL A 1 88 ? 31.100 3.887 -37.735 1.00 97.31 88 VAL A CA 1
ATOM 613 C C . VAL A 1 88 ? 31.901 5.092 -37.244 1.00 97.31 88 VAL A C 1
ATOM 615 O O . VAL A 1 88 ? 33.060 5.263 -37.631 1.00 97.31 88 VAL A O 1
ATOM 618 N N . VAL A 1 89 ? 31.324 5.910 -36.359 1.00 96.62 89 VAL A N 1
ATOM 619 C CA . VAL A 1 89 ? 32.015 7.075 -35.784 1.00 96.62 89 VAL A CA 1
ATOM 620 C C . VAL A 1 89 ? 33.250 6.642 -34.991 1.00 96.62 89 VAL A C 1
ATOM 622 O O . VAL A 1 89 ? 34.328 7.214 -35.177 1.00 96.62 89 VAL A O 1
ATOM 625 N N . ALA A 1 90 ? 33.128 5.603 -34.161 1.00 96.62 90 ALA A N 1
ATOM 626 C CA . ALA A 1 90 ? 34.247 5.057 -33.398 1.00 96.62 90 ALA A CA 1
ATOM 627 C C . ALA A 1 90 ? 35.365 4.540 -34.319 1.00 96.62 90 ALA A C 1
ATOM 629 O O . ALA A 1 90 ? 36.534 4.891 -34.134 1.00 96.62 90 ALA A O 1
ATOM 630 N N . TYR A 1 91 ? 35.013 3.775 -35.357 1.00 96.06 91 TYR A N 1
ATOM 631 C CA . TYR A 1 91 ? 35.972 3.268 -36.337 1.00 96.06 91 TYR A CA 1
ATOM 632 C C . TYR A 1 91 ? 36.730 4.401 -37.043 1.00 96.06 91 TYR A C 1
ATOM 634 O O . TYR A 1 91 ? 37.961 4.375 -37.128 1.00 96.06 91 TYR A O 1
ATOM 642 N N . LEU A 1 92 ? 36.021 5.434 -37.507 1.00 96.88 92 LEU A N 1
ATOM 643 C CA . LEU A 1 92 ? 36.638 6.578 -38.178 1.00 96.88 92 LEU A CA 1
ATOM 644 C C . LEU A 1 92 ? 37.564 7.366 -37.244 1.00 96.88 92 LEU A C 1
ATOM 646 O O . LEU A 1 92 ? 38.643 7.784 -37.671 1.00 96.88 92 LEU A O 1
ATOM 650 N N . ALA A 1 93 ? 37.188 7.544 -35.977 1.00 95.38 93 ALA A N 1
ATOM 651 C CA . ALA A 1 93 ? 38.027 8.212 -34.985 1.00 95.38 93 ALA A CA 1
ATOM 652 C C . ALA A 1 93 ? 39.327 7.436 -34.711 1.00 95.38 93 ALA A C 1
ATOM 654 O O . ALA A 1 93 ? 40.408 8.030 -34.701 1.00 95.38 93 ALA A O 1
ATOM 655 N N . ILE A 1 94 ? 39.240 6.110 -34.555 1.00 95.31 94 ILE A N 1
ATOM 656 C CA . ILE A 1 94 ? 40.410 5.238 -34.365 1.00 95.31 94 ILE A CA 1
ATOM 657 C C . ILE A 1 94 ? 41.313 5.290 -35.597 1.00 95.31 94 ILE A C 1
ATOM 659 O O . ILE A 1 94 ? 42.520 5.496 -35.472 1.00 95.31 94 ILE A O 1
ATOM 663 N N . ARG A 1 95 ? 40.734 5.177 -36.797 1.00 93.94 95 ARG A N 1
ATOM 664 C CA . ARG A 1 95 ? 41.486 5.232 -38.054 1.00 93.94 95 ARG A CA 1
ATOM 665 C C . ARG A 1 95 ? 42.226 6.559 -38.216 1.00 93.94 95 ARG A C 1
ATOM 667 O O . ARG A 1 95 ? 43.398 6.559 -38.579 1.00 93.94 95 ARG A O 1
ATOM 674 N N . ARG A 1 96 ? 41.572 7.685 -37.910 1.00 92.69 96 ARG A N 1
ATOM 675 C CA . ARG A 1 96 ? 42.202 9.017 -37.942 1.00 92.69 96 ARG A CA 1
ATOM 676 C C . ARG A 1 96 ? 43.386 9.108 -36.980 1.00 92.69 96 ARG A C 1
ATOM 678 O O . ARG A 1 96 ? 44.444 9.590 -37.373 1.00 92.69 96 ARG A O 1
ATOM 685 N N . ARG A 1 97 ? 43.236 8.599 -35.753 1.00 90.06 97 ARG A N 1
ATOM 686 C CA . ARG A 1 97 ? 44.319 8.569 -34.756 1.00 90.06 97 ARG A CA 1
ATOM 687 C C . ARG A 1 97 ? 45.490 7.684 -35.190 1.00 90.06 97 ARG A C 1
ATOM 689 O O . ARG A 1 97 ? 46.635 8.099 -35.059 1.00 90.06 97 ARG A O 1
ATOM 696 N N . ALA A 1 98 ? 45.219 6.506 -35.749 1.00 86.56 98 ALA A N 1
ATOM 697 C CA . ALA A 1 98 ? 46.258 5.582 -36.207 1.00 86.56 98 ALA A CA 1
ATOM 698 C C . ALA A 1 98 ? 47.107 6.156 -37.356 1.00 86.56 98 ALA A C 1
ATOM 700 O O . ALA A 1 98 ? 48.309 5.914 -37.415 1.00 86.56 98 ALA A O 1
ATOM 701 N N . ILE A 1 99 ? 46.493 6.933 -38.254 1.00 88.69 99 ILE A N 1
ATOM 702 C CA . ILE A 1 99 ? 47.210 7.616 -39.340 1.00 88.69 99 ILE A CA 1
ATOM 703 C C . ILE A 1 99 ? 48.080 8.748 -38.780 1.00 88.69 99 ILE A C 1
ATOM 705 O O . ILE A 1 99 ? 49.241 8.855 -39.159 1.00 88.69 99 ILE A O 1
ATOM 709 N N . ALA A 1 100 ? 47.553 9.546 -37.846 1.00 82.69 100 ALA A N 1
ATOM 710 C CA . ALA A 1 100 ? 48.301 10.642 -37.228 1.00 82.69 100 ALA A CA 1
ATOM 711 C C . ALA A 1 100 ? 49.559 10.158 -36.480 1.00 82.69 100 ALA A C 1
ATOM 713 O O . ALA A 1 100 ? 50.600 10.793 -36.575 1.00 82.69 100 ALA A O 1
ATOM 714 N N . LEU A 1 101 ? 49.486 9.007 -35.802 1.00 80.75 101 LEU A N 1
ATOM 715 C CA . LEU A 1 101 ? 50.626 8.402 -35.098 1.00 80.75 101 LEU A CA 1
ATOM 716 C C . LEU A 1 101 ? 51.693 7.798 -36.024 1.00 80.75 101 LEU A C 1
ATOM 718 O O . LEU A 1 101 ? 52.807 7.568 -35.578 1.00 80.75 101 LEU A O 1
ATOM 722 N N . ARG A 1 102 ? 51.364 7.493 -37.286 1.00 71.50 102 ARG A N 1
ATOM 723 C CA . ARG A 1 102 ? 52.328 6.983 -38.280 1.00 71.50 102 ARG A CA 1
ATOM 724 C C . ARG A 1 102 ? 53.025 8.089 -39.076 1.00 71.50 102 ARG A C 1
ATOM 726 O O . ARG A 1 102 ? 53.950 7.786 -39.820 1.00 71.50 102 ARG A O 1
ATOM 733 N N . ALA A 1 103 ? 52.532 9.322 -38.985 1.00 70.62 103 ALA A N 1
ATOM 734 C CA . ALA A 1 103 ? 53.014 10.467 -39.754 1.00 70.62 103 ALA A CA 1
ATOM 735 C C . ALA A 1 103 ? 53.922 11.418 -38.947 1.00 70.62 103 ALA A C 1
ATOM 737 O O . ALA A 1 103 ? 54.361 12.424 -39.501 1.00 70.62 103 ALA A O 1
ATOM 738 N N . GLY A 1 104 ? 54.175 11.122 -37.669 1.00 59.12 104 GLY A N 1
ATOM 739 C CA . GLY A 1 104 ? 55.162 11.793 -36.816 1.00 59.12 104 GLY A CA 1
ATOM 740 C C . GLY A 1 104 ? 56.242 10.814 -36.395 1.00 59.12 104 GLY A C 1
ATOM 741 O O . GLY A 1 104 ? 57.396 11.268 -36.258 1.00 59.12 104 GLY A O 1
#

Radius of gyration: 37.2 Å; chains: 1; bounding box: 82×20×95 Å